Protein AF-A8ULC9-F1 (afdb_monomer)

Mean predicted aligned error: 3.02 Å

Nearest PDB structures (foldseek):
  1kqz-assembly1_A  TM=9.790E-01  e=4.358E-16  Hevea brasiliensis
  1kr1-assembly1_A  TM=9.768E-01  e=8.005E-16  Hevea brasiliensis
  1kr0-assembly1_A  TM=9.787E-01  e=9.164E-16  Hevea brasiliensis
  4toq-assembly2_B  TM=9.646E-01  e=5.680E-15  Punica granatum
  6idn-assembly1_A  TM=9.454E-01  e=2.875E-14  Ipomoea carnea

Organism: Lablab purpureus (NCBI:txid35936)

Secondary structure (DSSP, 8-state):
-HHHHHHHHHHHHHHHSSS--S--TTTT---SEEEE---SS--SSHHHHHHHHHHH-TT-EEEE--BSSSS-TTTHHHHTTT--SEE--B-SS-TTTS-BTTB-GGG--

InterPro domains:
  IPR001223 Glycoside hydrolase family 18, catalytic domain [PF00704] (7-93)
  IPR001223 Glycoside hydrolase family 18, catalytic domain [PS51910] (1-109)
  IPR001579 Glycosyl hydrolase family 18, active site [PS01095] (31-39)
  IPR017853 Glycoside hydrolase superfamily [SSF51445] (1-108)

pLDDT: mean 96.52, std 4.37, range [61.44, 98.88]

Structure (mmCIF, N/CA/C/O backbone):
data_AF-A8ULC9-F1
#
_entry.id   AF-A8ULC9-F1
#
loop_
_atom_site.group_PDB
_atom_site.id
_atom_site.type_symbol
_atom_site.label_atom_id
_atom_site.label_alt_id
_atom_site.label_comp_id
_atom_site.label_asym_id
_atom_site.label_entity_id
_atom_site.label_seq_id
_atom_site.pdbx_PDB_ins_code
_atom_site.Cartn_x
_atom_site.Cartn_y
_atom_site.Cartn_z
_atom_site.occupancy
_atom_site.B_iso_or_equiv
_atom_site.auth_seq_id
_atom_site.auth_comp_id
_atom_site.auth_asym_id
_atom_site.auth_atom_id
_atom_site.pdbx_PDB_model_num
ATOM 1 N N . SER A 1 1 ? 6.278 7.945 11.876 1.00 95.88 1 SER A N 1
ATOM 2 C CA . SER A 1 1 ? 6.697 6.959 12.894 1.00 95.88 1 SER A CA 1
ATOM 3 C C . SER A 1 1 ? 5.761 5.752 12.844 1.00 95.88 1 SER A C 1
ATOM 5 O O . SER A 1 1 ? 4.790 5.795 12.093 1.00 95.88 1 SER A O 1
ATOM 7 N N . ALA A 1 2 ? 6.018 4.688 13.615 1.00 96.88 2 ALA A N 1
ATOM 8 C CA . ALA A 1 2 ? 5.075 3.565 13.730 1.00 96.88 2 ALA A CA 1
ATOM 9 C C . ALA A 1 2 ? 3.749 3.983 14.404 1.00 96.88 2 ALA A C 1
ATOM 11 O O . ALA A 1 2 ? 2.672 3.533 14.005 1.00 96.88 2 ALA A O 1
ATOM 12 N N . ASP A 1 3 ? 3.815 4.911 15.363 1.00 98.31 3 ASP A N 1
ATOM 13 C CA . ASP A 1 3 ? 2.629 5.462 16.024 1.00 98.31 3 ASP A CA 1
ATOM 14 C C . ASP A 1 3 ? 1.756 6.248 15.041 1.00 98.31 3 ASP A C 1
ATOM 16 O O . ASP A 1 3 ? 0.533 6.120 15.063 1.00 98.31 3 ASP A O 1
ATOM 20 N N . ASP A 1 4 ? 2.369 7.023 14.140 1.00 98.19 4 ASP A N 1
ATOM 21 C CA . ASP A 1 4 ? 1.624 7.751 13.105 1.00 98.19 4 ASP A CA 1
ATOM 22 C C . ASP A 1 4 ? 0.936 6.781 12.136 1.00 98.19 4 ASP A C 1
ATOM 24 O O . ASP A 1 4 ? -0.227 6.978 11.795 1.00 98.19 4 ASP A O 1
ATOM 28 N N . ALA A 1 5 ? 1.612 5.697 11.736 1.00 98.50 5 ALA A N 1
ATOM 29 C CA . ALA A 1 5 ? 1.019 4.666 10.883 1.00 98.50 5 ALA A CA 1
ATOM 30 C C . ALA A 1 5 ? -0.205 4.012 11.549 1.00 98.50 5 ALA A C 1
ATOM 32 O O . ALA A 1 5 ? -1.250 3.848 10.919 1.00 98.50 5 ALA A O 1
ATOM 33 N N . THR A 1 6 ? -0.124 3.723 12.849 1.00 98.62 6 THR A N 1
ATOM 34 C CA . THR A 1 6 ? -1.249 3.170 13.622 1.00 98.62 6 THR A CA 1
ATOM 35 C C . THR A 1 6 ? -2.406 4.168 13.751 1.00 98.62 6 THR A C 1
ATOM 37 O O . THR A 1 6 ? -3.580 3.795 13.637 1.00 98.62 6 THR A O 1
ATOM 40 N N . GLN A 1 7 ? -2.102 5.454 13.948 1.00 98.75 7 GLN A N 1
ATOM 41 C CA . GLN A 1 7 ? -3.112 6.515 13.989 1.00 98.75 7 GLN A CA 1
ATOM 42 C C . GLN A 1 7 ? -3.822 6.673 12.641 1.00 98.75 7 GLN A C 1
ATOM 44 O O . GLN A 1 7 ? -5.050 6.763 12.606 1.00 98.75 7 GLN A O 1
ATOM 49 N N . VAL A 1 8 ? -3.079 6.634 11.531 1.00 98.50 8 VAL A N 1
ATOM 50 C CA . VAL A 1 8 ? -3.651 6.666 10.177 1.00 98.50 8 VAL A CA 1
ATOM 51 C C . VAL A 1 8 ? -4.512 5.429 9.918 1.00 98.50 8 VAL A C 1
ATOM 53 O O . VAL A 1 8 ? -5.634 5.581 9.442 1.00 98.50 8 VAL A O 1
ATOM 56 N N . ALA A 1 9 ? -4.066 4.226 10.298 1.00 98.75 9 ALA A N 1
ATOM 57 C CA . ALA A 1 9 ? -4.872 3.005 10.175 1.00 98.75 9 ALA A CA 1
ATOM 58 C C . ALA A 1 9 ? -6.217 3.138 10.903 1.00 98.7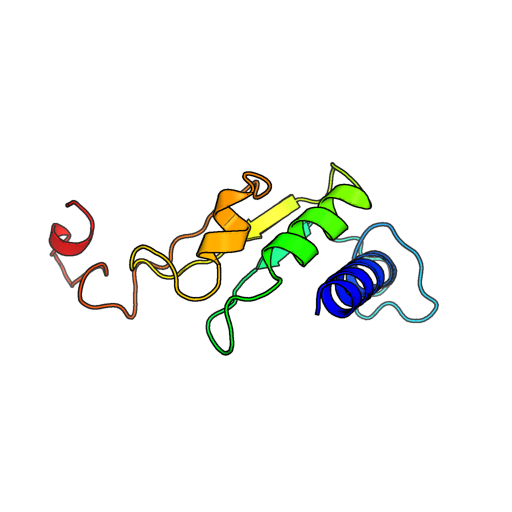5 9 ALA A C 1
ATOM 60 O O . ALA A 1 9 ? -7.275 2.854 10.343 1.00 98.75 9 ALA A O 1
ATOM 61 N N . THR A 1 10 ? -6.179 3.637 12.142 1.00 98.62 10 THR A N 1
ATOM 62 C CA . THR A 1 10 ? -7.373 3.861 12.969 1.00 98.62 10 THR A CA 1
ATOM 63 C C . THR A 1 10 ? -8.298 4.902 12.343 1.00 98.62 10 THR A C 1
ATOM 65 O O . THR A 1 10 ? -9.518 4.728 12.318 1.00 98.62 10 THR A O 1
ATOM 68 N N . PHE A 1 11 ? -7.730 5.982 11.803 1.00 98.62 11 PHE A N 1
ATOM 69 C CA . PHE A 1 11 ? -8.491 7.005 11.100 1.00 98.62 11 PHE A CA 1
ATOM 70 C C . PHE A 1 11 ? -9.185 6.435 9.857 1.00 98.62 11 PHE A C 1
ATOM 72 O O . PHE A 1 11 ? -10.392 6.623 9.703 1.00 98.62 11 PHE A O 1
ATOM 79 N N . LEU A 1 12 ? -8.461 5.706 9.004 1.00 98.62 12 LEU A N 1
ATOM 80 C CA . LEU A 1 12 ? -9.024 5.074 7.808 1.00 98.62 12 LEU A CA 1
ATOM 81 C C . LEU A 1 12 ? -10.140 4.092 8.176 1.00 98.62 12 LEU A C 1
ATOM 83 O O . LEU A 1 12 ? -11.228 4.135 7.599 1.00 98.62 12 LEU A O 1
ATOM 87 N N . TRP A 1 13 ? -9.906 3.273 9.201 1.00 98.56 13 TRP A N 1
ATOM 88 C CA . TRP A 1 13 ? -10.880 2.305 9.682 1.00 98.56 13 TRP A CA 1
ATOM 89 C C . TRP A 1 13 ? -12.189 2.951 10.136 1.00 98.56 13 TRP A C 1
ATOM 91 O O . TRP A 1 13 ? -13.267 2.544 9.705 1.00 98.56 13 TRP A O 1
ATOM 101 N N . ASN A 1 14 ? -12.097 3.996 10.959 1.00 98.4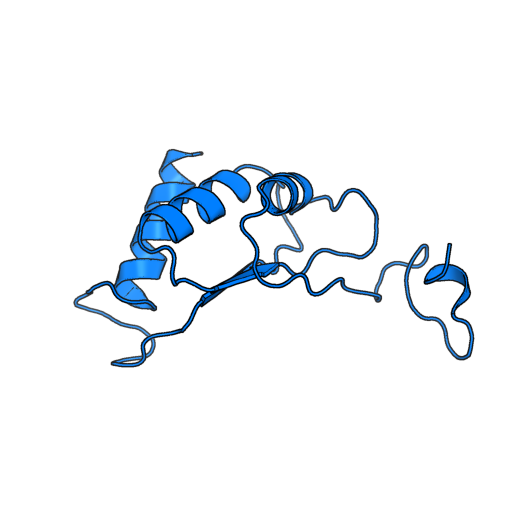4 14 ASN A N 1
ATOM 102 C CA . ASN A 1 14 ? -13.265 4.658 11.538 1.00 98.44 14 ASN A CA 1
ATOM 103 C C . ASN A 1 14 ? -14.056 5.509 10.543 1.00 98.44 14 ASN A C 1
ATOM 105 O O . ASN A 1 14 ? -15.272 5.649 10.692 1.00 98.44 14 ASN A O 1
ATOM 109 N N . ASN A 1 15 ? -13.386 6.087 9.546 1.00 98.56 15 ASN A N 1
ATOM 110 C CA . ASN A 1 15 ? -14.011 7.051 8.642 1.00 98.56 15 ASN A CA 1
ATOM 111 C C . ASN A 1 15 ? -14.431 6.450 7.293 1.00 98.56 15 ASN A C 1
ATOM 113 O O . ASN A 1 15 ? -15.341 6.998 6.672 1.00 98.56 15 ASN A O 1
ATOM 117 N N . PHE A 1 16 ? -13.813 5.347 6.852 1.00 98.44 16 PHE A N 1
ATOM 118 C CA . PHE A 1 16 ? -14.041 4.778 5.515 1.00 98.44 16 PHE A CA 1
ATOM 119 C C . PHE A 1 16 ? -14.331 3.272 5.506 1.00 98.44 16 PHE A C 1
ATOM 121 O O . PHE A 1 16 ? -15.034 2.800 4.615 1.00 98.44 16 PHE A O 1
ATOM 128 N N . LEU A 1 17 ? -13.837 2.517 6.491 1.00 98.38 17 LEU A N 1
ATOM 129 C CA . LEU A 1 17 ? -14.051 1.067 6.586 1.00 98.38 17 LEU A CA 1
ATOM 130 C C . LEU A 1 17 ? -15.103 0.753 7.670 1.00 98.38 17 LEU A C 1
ATOM 132 O O . LEU A 1 17 ? -16.042 1.531 7.872 1.00 98.38 17 LEU A O 1
ATOM 136 N N . GLY A 1 18 ? -14.965 -0.397 8.340 1.00 97.69 18 GLY A N 1
ATOM 137 C CA . GLY A 1 18 ? -15.948 -0.958 9.273 1.00 97.69 18 GLY A CA 1
ATOM 138 C C . GLY A 1 18 ? -16.006 -0.310 10.660 1.00 97.69 18 GLY A C 1
ATOM 139 O O . GLY A 1 18 ? -16.808 -0.734 11.493 1.00 97.69 18 GLY A O 1
ATOM 140 N N . GLY A 1 19 ? -15.174 0.694 10.938 1.00 97.25 19 GLY A N 1
ATOM 141 C CA . GLY A 1 19 ? -15.238 1.460 12.179 1.00 97.25 19 GLY A CA 1
ATOM 142 C C . GLY A 1 19 ? -16.347 2.516 12.165 1.00 97.25 19 GLY A C 1
ATOM 143 O O . GLY A 1 19 ? -17.166 2.582 11.250 1.00 97.25 19 GLY A O 1
ATOM 144 N N . GLN A 1 20 ? -16.383 3.351 13.204 1.00 96.38 20 GLN A N 1
ATOM 145 C CA . GLN A 1 20 ? -17.422 4.368 13.390 1.00 96.38 20 GLN A CA 1
ATOM 146 C C . GLN A 1 20 ? -16.803 5.741 13.664 1.00 96.38 20 GLN A C 1
ATOM 148 O O . GLN A 1 20 ? -15.819 5.857 14.394 1.00 96.38 20 GLN A O 1
ATOM 153 N N . SER A 1 21 ? -17.407 6.786 13.101 1.00 96.88 21 SER A N 1
ATOM 154 C CA . SER A 1 21 ? -16.999 8.183 13.266 1.00 96.88 21 SER A CA 1
ATOM 155 C C . SER A 1 21 ? -18.228 9.083 13.168 1.00 96.88 21 SER A C 1
ATOM 157 O O . SER A 1 21 ? -19.161 8.780 12.427 1.00 96.88 21 SER A O 1
ATOM 159 N N . SER A 1 22 ? -18.229 10.203 13.894 1.00 95.31 22 SER A N 1
ATOM 160 C CA . SER A 1 22 ? -19.286 11.220 13.797 1.00 95.31 22 SER A CA 1
ATOM 161 C C . SER A 1 22 ? -19.251 12.002 12.480 1.00 95.31 22 SER A C 1
ATOM 163 O O . SER A 1 22 ? -20.218 12.685 12.151 1.00 95.31 22 SER A O 1
ATOM 165 N N . SER A 1 23 ? -18.151 11.910 11.731 1.00 92.81 23 SER A N 1
ATOM 166 C CA . SER A 1 23 ? -17.979 12.541 10.427 1.00 92.81 23 SER A CA 1
ATOM 167 C C . SER A 1 23 ? -17.380 11.525 9.462 1.00 92.81 23 SER A C 1
ATOM 169 O O . SER A 1 23 ? -16.183 11.256 9.513 1.00 92.81 23 SER A O 1
ATOM 171 N N . ARG A 1 24 ? -18.213 10.935 8.599 1.00 97.88 24 ARG A N 1
ATOM 172 C CA . ARG A 1 24 ? -17.775 10.009 7.545 1.00 97.88 24 ARG A CA 1
ATOM 173 C C . ARG A 1 24 ? -17.792 10.727 6.193 1.00 97.88 24 ARG A C 1
ATOM 175 O O . ARG A 1 24 ? -18.876 11.082 5.728 1.00 97.88 24 ARG A O 1
ATOM 182 N N . PRO A 1 25 ? -16.633 10.944 5.540 1.00 97.31 25 PRO A N 1
ATOM 183 C CA . PRO A 1 25 ? -16.569 11.737 4.308 1.00 97.31 25 PRO A CA 1
ATOM 184 C C . PRO A 1 25 ? -17.377 11.163 3.139 1.00 97.31 25 PRO A C 1
ATOM 186 O O . PRO A 1 25 ? -17.864 11.921 2.306 1.00 97.31 25 PRO A O 1
ATOM 189 N N . LEU A 1 26 ? -17.538 9.837 3.091 1.00 97.31 26 LEU A N 1
ATOM 190 C CA . LEU A 1 26 ? -18.328 9.132 2.074 1.00 97.31 26 LEU A CA 1
ATOM 191 C C . LEU A 1 26 ? -19.715 8.700 2.592 1.00 97.31 26 LEU A C 1
ATOM 193 O O . LEU A 1 26 ? -20.354 7.830 2.004 1.00 97.31 26 LEU A O 1
ATOM 197 N N . GLY A 1 27 ? -20.183 9.288 3.700 1.00 95.94 27 GLY A N 1
ATOM 198 C CA . GLY A 1 27 ? -21.441 8.911 4.347 1.00 95.94 27 GLY A CA 1
ATOM 199 C C . GLY A 1 27 ? -21.425 7.471 4.871 1.00 95.94 27 GLY A C 1
ATOM 200 O O . GLY A 1 27 ? -20.443 7.025 5.469 1.00 95.94 27 GLY A O 1
ATOM 201 N N . ASP A 1 28 ? -22.515 6.742 4.631 1.00 96.00 28 ASP A N 1
ATOM 202 C CA . ASP A 1 28 ? -22.724 5.379 5.145 1.00 96.00 28 ASP A CA 1
ATOM 203 C C . ASP A 1 28 ? -21.984 4.294 4.346 1.00 96.00 28 ASP A C 1
ATOM 205 O O . ASP A 1 28 ? -22.052 3.114 4.690 1.00 96.00 28 ASP A O 1
ATOM 209 N N . ALA A 1 29 ? -21.274 4.666 3.277 1.00 97.81 29 ALA A N 1
ATOM 210 C CA . ALA A 1 29 ? -20.487 3.718 2.502 1.00 97.81 29 ALA A CA 1
ATOM 211 C C . ALA A 1 29 ? -19.387 3.083 3.368 1.00 97.81 29 ALA A C 1
ATOM 213 O O . ALA A 1 29 ? -18.699 3.768 4.131 1.00 97.81 29 ALA A O 1
ATOM 214 N N . ILE A 1 30 ? -19.209 1.773 3.211 1.00 98.19 30 ILE A N 1
ATOM 215 C CA . ILE A 1 30 ? -18.119 0.997 3.803 1.00 98.19 30 ILE A CA 1
ATOM 216 C C . ILE A 1 30 ? -17.290 0.475 2.637 1.00 98.19 30 ILE A C 1
ATOM 218 O O . ILE A 1 30 ? -17.807 -0.274 1.812 1.00 98.19 30 ILE A O 1
ATOM 222 N N . LEU A 1 31 ? -16.036 0.913 2.544 1.00 98.38 31 LEU A N 1
ATOM 223 C CA . LEU A 1 31 ? -15.127 0.432 1.507 1.00 98.38 31 LEU A CA 1
ATOM 224 C C . LEU A 1 31 ? -14.621 -0.972 1.850 1.00 98.38 31 LEU A C 1
ATOM 226 O O . LEU A 1 31 ? -14.482 -1.323 3.024 1.00 98.38 31 LEU A O 1
ATOM 230 N N . ASP A 1 32 ? -14.290 -1.747 0.821 1.00 98.56 32 ASP A N 1
ATOM 231 C CA . ASP A 1 32 ? -13.743 -3.097 0.987 1.00 98.56 32 ASP A CA 1
ATOM 232 C C . ASP A 1 32 ? -12.265 -3.089 1.412 1.00 98.56 32 ASP A C 1
ATOM 234 O O . ASP A 1 32 ? -11.758 -4.067 1.967 1.00 98.56 32 ASP A O 1
ATOM 238 N N . GLY A 1 33 ? -11.547 -1.994 1.148 1.00 98.56 33 GLY A N 1
ATOM 239 C CA . GLY A 1 33 ? -10.096 -1.975 1.255 1.00 98.56 33 GLY A CA 1
ATOM 240 C C . GLY A 1 33 ? -9.439 -0.615 1.072 1.00 98.56 33 GLY A C 1
ATOM 241 O O . GLY A 1 33 ? -10.110 0.400 0.885 1.00 98.56 33 GLY A O 1
ATOM 242 N N . ILE A 1 34 ? -8.107 -0.625 1.131 1.00 98.88 34 ILE A N 1
ATOM 243 C CA . ILE A 1 34 ? -7.235 0.537 0.933 1.00 98.88 34 ILE A CA 1
ATOM 244 C C . ILE A 1 34 ? -6.154 0.171 -0.084 1.00 98.88 34 ILE A C 1
ATOM 246 O O . ILE A 1 34 ? -5.499 -0.865 0.044 1.00 98.88 34 ILE A O 1
ATOM 250 N N . ASP A 1 35 ? -5.961 1.042 -1.070 1.00 98.88 35 ASP A N 1
ATOM 251 C CA . ASP A 1 35 ? -4.887 0.946 -2.056 1.00 98.88 35 ASP A CA 1
ATOM 252 C C . ASP A 1 35 ? -3.742 1.902 -1.701 1.00 98.88 35 ASP A C 1
ATOM 254 O O . ASP A 1 35 ? -3.971 3.048 -1.303 1.00 98.88 35 ASP A O 1
ATOM 258 N N . PHE A 1 36 ? -2.512 1.402 -1.782 1.00 98.69 36 PHE A N 1
ATOM 259 C CA . PHE A 1 36 ? -1.291 2.128 -1.460 1.00 98.69 36 PHE A CA 1
ATOM 260 C C . PHE A 1 36 ? -0.629 2.536 -2.772 1.00 98.69 36 PHE A C 1
ATOM 262 O O . PHE A 1 36 ? 0.222 1.821 -3.303 1.00 98.69 36 PHE A O 1
ATOM 269 N N . ASP A 1 37 ? -1.023 3.705 -3.262 1.00 98.62 37 ASP A N 1
ATOM 270 C CA . ASP A 1 37 ? -0.418 4.366 -4.414 1.00 98.62 37 ASP A CA 1
ATOM 271 C C . ASP A 1 37 ? 0.536 5.470 -3.936 1.00 98.62 37 ASP A C 1
ATOM 273 O O . ASP A 1 37 ? 0.181 6.645 -3.812 1.00 98.62 37 ASP A O 1
ATOM 277 N N . ILE A 1 38 ? 1.737 5.056 -3.518 1.00 98.25 38 ILE A N 1
ATOM 278 C CA . ILE A 1 38 ? 2.743 5.946 -2.928 1.00 98.25 38 ILE A CA 1
ATOM 279 C C . ILE A 1 38 ? 3.862 6.192 -3.939 1.00 98.25 38 ILE A C 1
ATOM 281 O O . ILE A 1 38 ? 4.769 5.378 -4.095 1.00 98.25 38 ILE A O 1
ATOM 285 N N . GLU A 1 39 ? 3.825 7.356 -4.587 1.00 97.31 39 GLU A N 1
ATOM 286 C CA . GLU A 1 39 ? 4.773 7.712 -5.655 1.00 97.31 39 GLU A CA 1
ATOM 287 C C . GLU A 1 39 ? 5.811 8.774 -5.255 1.00 97.31 39 GLU A C 1
ATOM 289 O O . GLU A 1 39 ? 6.705 9.103 -6.037 1.00 97.31 39 GLU A O 1
ATOM 294 N N . ALA A 1 40 ? 5.703 9.331 -4.047 1.00 94.94 40 ALA A N 1
ATOM 295 C CA . ALA A 1 40 ? 6.595 10.376 -3.561 1.00 94.94 40 ALA A CA 1
ATOM 296 C C . ALA A 1 40 ? 6.797 10.321 -2.041 1.00 94.94 40 ALA A C 1
ATOM 298 O O . ALA A 1 40 ? 5.983 9.785 -1.289 1.00 94.94 40 ALA A O 1
ATOM 299 N N . GLY A 1 41 ? 7.865 10.973 -1.578 1.00 94.06 41 GLY A N 1
ATOM 300 C CA . GLY A 1 41 ? 8.229 11.020 -0.166 1.00 94.06 41 GLY A CA 1
ATOM 301 C C . GLY A 1 41 ? 9.158 9.873 0.224 1.00 94.06 41 GLY A C 1
ATOM 302 O O . GLY A 1 41 ? 10.011 9.463 -0.555 1.00 94.06 41 GLY A O 1
ATOM 303 N N . GLY A 1 42 ? 9.057 9.411 1.470 1.00 91.56 42 GLY A N 1
ATOM 304 C CA . GLY A 1 42 ? 9.877 8.310 1.981 1.00 91.56 42 GLY A CA 1
ATOM 305 C C . GLY A 1 42 ? 9.153 6.963 1.927 1.00 91.56 42 GLY A C 1
ATOM 306 O O . GLY A 1 42 ? 7.930 6.906 2.021 1.00 91.56 42 GLY A O 1
ATOM 307 N N . GLY A 1 43 ? 9.921 5.872 1.864 1.00 90.75 43 GLY A N 1
ATOM 308 C CA . GLY A 1 43 ? 9.415 4.490 1.918 1.00 90.75 43 GLY A CA 1
ATOM 309 C C . GLY A 1 43 ? 9.273 3.894 3.327 1.00 90.75 43 GLY A C 1
ATOM 310 O O . GLY A 1 43 ? 9.192 2.677 3.486 1.00 90.75 43 GLY A O 1
ATOM 311 N N . SER A 1 44 ? 9.305 4.725 4.371 1.00 95.19 44 SER A N 1
ATOM 312 C CA . SER A 1 44 ? 9.270 4.262 5.765 1.00 95.19 44 SER A CA 1
ATOM 313 C C . SER A 1 44 ? 7.841 4.119 6.293 1.00 95.19 44 SER A C 1
ATOM 315 O O . SER A 1 44 ? 7.019 5.008 6.093 1.00 95.19 44 SER A O 1
ATOM 317 N N . HIS A 1 45 ? 7.594 3.068 7.084 1.00 98.12 45 HIS A N 1
ATOM 318 C CA . HIS A 1 45 ? 6.366 2.821 7.862 1.00 98.12 45 HIS A CA 1
ATOM 319 C C . HIS A 1 45 ? 5.100 2.442 7.076 1.00 98.12 45 HIS A C 1
ATOM 321 O O . HIS A 1 45 ? 4.048 2.248 7.688 1.00 98.12 45 HIS A O 1
ATOM 327 N N . TRP A 1 46 ? 5.173 2.278 5.755 1.00 98.50 46 TRP A N 1
ATOM 328 C CA . TRP A 1 46 ? 4.056 1.730 4.975 1.00 98.50 46 TRP A CA 1
ATOM 329 C C . TRP A 1 46 ? 3.769 0.265 5.329 1.00 98.50 46 TRP A C 1
ATOM 331 O O . TRP A 1 46 ? 2.618 -0.162 5.338 1.00 98.50 46 TRP A O 1
ATOM 341 N N . ASP A 1 47 ? 4.797 -0.491 5.708 1.00 98.56 47 ASP A N 1
ATOM 342 C CA . ASP A 1 47 ? 4.667 -1.844 6.241 1.00 98.56 47 ASP A CA 1
ATOM 343 C C . ASP A 1 47 ? 3.919 -1.872 7.584 1.00 98.56 47 ASP A C 1
ATOM 345 O O . ASP A 1 47 ? 3.047 -2.714 7.791 1.00 98.56 47 ASP A O 1
ATOM 349 N N . GLU A 1 48 ? 4.211 -0.927 8.480 1.00 98.75 48 GLU A N 1
ATOM 350 C CA . GLU A 1 48 ? 3.497 -0.764 9.752 1.00 98.75 48 GLU A CA 1
ATOM 351 C C . GLU A 1 48 ? 2.032 -0.364 9.536 1.00 98.75 48 GLU A C 1
ATOM 353 O O . GLU A 1 48 ? 1.145 -0.904 10.197 1.00 98.75 48 GLU A O 1
ATOM 358 N N . LEU A 1 49 ? 1.746 0.504 8.558 1.00 98.81 49 LEU A N 1
ATOM 359 C CA . LEU A 1 49 ? 0.369 0.846 8.189 1.00 98.81 49 LEU A CA 1
ATOM 360 C C . LEU A 1 49 ? -0.396 -0.384 7.669 1.00 98.81 49 LEU A C 1
ATOM 362 O O . LEU A 1 49 ? -1.527 -0.624 8.094 1.00 98.81 49 LEU A O 1
ATOM 366 N N . ALA A 1 50 ? 0.221 -1.192 6.799 1.00 98.75 50 ALA A N 1
ATOM 367 C CA . ALA A 1 50 ? -0.383 -2.419 6.278 1.00 98.75 50 ALA A CA 1
ATOM 368 C C . ALA A 1 50 ? -0.680 -3.438 7.397 1.00 98.75 50 ALA A C 1
ATOM 370 O O . ALA A 1 50 ? -1.792 -3.968 7.479 1.00 98.75 50 ALA A O 1
ATOM 371 N N . LYS A 1 51 ? 0.281 -3.661 8.308 1.00 98.81 51 LYS A N 1
ATOM 372 C CA . LYS A 1 51 ? 0.101 -4.520 9.494 1.00 98.81 51 LYS A CA 1
ATOM 373 C C . LYS A 1 51 ? -1.036 -4.015 10.382 1.00 98.81 51 LYS A C 1
ATOM 375 O O . LYS A 1 51 ? -1.874 -4.810 10.803 1.00 98.81 51 LYS A O 1
ATOM 380 N N . ALA A 1 52 ? -1.094 -2.709 10.645 1.00 98.75 52 ALA A N 1
ATOM 381 C CA . ALA A 1 52 ? -2.126 -2.110 11.484 1.00 98.75 52 ALA A CA 1
ATOM 382 C C . ALA A 1 52 ? -3.532 -2.251 10.871 1.00 98.75 52 ALA A C 1
ATOM 384 O O . ALA A 1 52 ? -4.465 -2.633 11.576 1.00 98.75 52 ALA A O 1
ATOM 385 N N . LEU A 1 53 ? -3.690 -2.025 9.560 1.00 98.81 53 LEU A N 1
ATOM 386 C CA . LEU A 1 53 ? -4.972 -2.204 8.864 1.00 98.81 53 LEU A CA 1
ATOM 387 C C . LEU A 1 53 ? -5.462 -3.659 8.916 1.00 98.81 53 LEU A C 1
ATOM 389 O O . LEU A 1 53 ? -6.601 -3.902 9.317 1.00 98.81 53 LEU A O 1
ATOM 393 N N . LYS A 1 54 ? -4.599 -4.635 8.598 1.00 98.50 54 LYS A N 1
ATOM 394 C CA . LYS A 1 54 ? -4.943 -6.067 8.716 1.00 98.50 54 LYS A CA 1
ATOM 395 C C . LYS A 1 54 ? -5.176 -6.498 10.168 1.00 98.50 54 LYS A C 1
ATOM 397 O O . LYS A 1 54 ? -5.950 -7.421 10.412 1.00 98.50 54 LYS A O 1
ATOM 402 N N . GLY A 1 55 ? -4.538 -5.829 11.129 1.00 98.38 55 GLY A N 1
ATOM 403 C CA . GLY A 1 55 ? -4.760 -6.033 12.561 1.00 98.38 55 GLY A CA 1
ATOM 404 C C . GLY A 1 55 ? -6.139 -5.572 13.043 1.00 98.38 55 GLY A C 1
ATOM 405 O O . GLY A 1 55 ? -6.687 -6.177 13.961 1.00 98.38 55 GLY A O 1
ATOM 406 N N . LEU A 1 56 ? -6.723 -4.542 12.417 1.00 98.44 56 LEU A N 1
ATOM 407 C CA . LEU A 1 56 ? -8.082 -4.069 12.718 1.00 98.44 56 LEU A CA 1
ATOM 408 C C . LEU A 1 56 ? -9.151 -5.010 12.151 1.00 98.44 56 LEU A C 1
ATOM 410 O O . LEU A 1 56 ? -10.162 -5.264 12.805 1.00 98.44 56 LEU A O 1
ATOM 414 N N . SER A 1 57 ? -8.925 -5.549 10.953 1.00 97.88 57 SER A N 1
ATOM 415 C CA . SER A 1 57 ? -9.725 -6.636 10.391 1.00 97.88 57 SER A CA 1
ATOM 416 C C . SER A 1 57 ? -8.960 -7.352 9.282 1.00 97.88 57 SER A C 1
ATOM 418 O O . SER A 1 57 ? -8.464 -6.728 8.344 1.00 97.88 57 SER A O 1
ATOM 420 N N . SER A 1 58 ? -8.939 -8.685 9.334 1.00 96.25 58 SER A N 1
ATOM 421 C CA . SER A 1 58 ? -8.320 -9.514 8.294 1.00 96.25 58 SER A CA 1
ATOM 422 C C . SER A 1 58 ? -9.066 -9.476 6.955 1.00 96.25 58 SER A C 1
ATOM 424 O O . SER A 1 58 ? -8.513 -9.913 5.948 1.00 96.25 58 SER A O 1
ATOM 426 N N . GLN A 1 59 ? -10.298 -8.954 6.933 1.00 96.81 59 GLN A N 1
ATOM 427 C CA . GLN A 1 59 ? -11.124 -8.833 5.728 1.00 96.81 59 GLN A CA 1
ATOM 428 C C . GLN A 1 59 ? -10.815 -7.582 4.901 1.00 96.81 59 GLN A C 1
ATOM 430 O O . GLN A 1 59 ? -11.271 -7.500 3.766 1.00 96.81 59 GLN A O 1
ATOM 435 N N . VAL A 1 60 ? -10.066 -6.614 5.446 1.00 98.31 60 VAL A N 1
ATOM 436 C CA . VAL A 1 60 ? -9.670 -5.414 4.694 1.00 98.31 60 VAL A CA 1
ATOM 437 C C . VAL A 1 60 ? -8.805 -5.844 3.521 1.00 98.31 60 VAL A C 1
ATOM 439 O O . VAL A 1 60 ? -7.745 -6.435 3.733 1.00 98.31 60 VAL A O 1
ATOM 442 N N . ILE A 1 61 ? -9.237 -5.534 2.303 1.00 98.75 61 ILE A N 1
ATOM 443 C CA . ILE A 1 61 ? -8.438 -5.752 1.098 1.00 98.75 61 ILE A CA 1
ATOM 444 C C . ILE A 1 61 ? -7.328 -4.700 1.071 1.00 98.75 61 ILE A C 1
ATOM 446 O O . ILE A 1 61 ? -7.595 -3.503 1.179 1.00 98.75 61 ILE A O 1
ATOM 450 N N . LEU A 1 62 ? -6.078 -5.132 0.939 1.00 98.88 62 LEU A N 1
ATOM 451 C CA . LEU A 1 62 ? -4.948 -4.237 0.724 1.00 98.88 62 LEU A CA 1
ATOM 452 C C . LEU A 1 62 ? -4.431 -4.394 -0.698 1.00 98.88 62 LEU A C 1
ATOM 454 O O . LEU A 1 62 ? -4.101 -5.498 -1.133 1.00 98.88 62 LEU A O 1
ATOM 458 N N . ALA A 1 63 ? -4.331 -3.276 -1.403 1.00 98.88 63 ALA A N 1
ATOM 459 C CA . ALA A 1 63 ? -3.704 -3.197 -2.711 1.00 98.88 63 ALA A CA 1
ATOM 460 C C . ALA A 1 63 ? -2.478 -2.274 -2.662 1.00 98.88 63 ALA A C 1
ATOM 462 O O . ALA A 1 63 ? -2.393 -1.398 -1.802 1.00 98.88 63 ALA A O 1
ATOM 463 N N . ALA A 1 64 ? -1.500 -2.526 -3.526 1.00 98.81 64 ALA A N 1
ATOM 464 C CA . 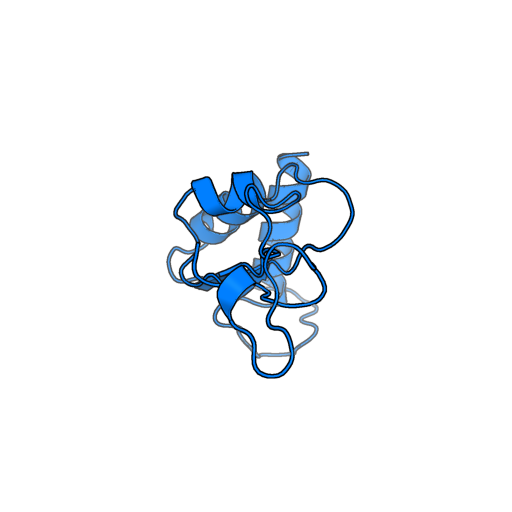ALA A 1 64 ? -0.327 -1.678 -3.704 1.00 98.81 64 ALA A CA 1
ATOM 465 C C . ALA A 1 64 ? -0.116 -1.387 -5.189 1.00 98.81 64 ALA A C 1
ATOM 467 O O . ALA A 1 64 ? -0.263 -2.293 -6.015 1.00 98.81 64 ALA A O 1
ATOM 468 N N . ALA A 1 65 ? 0.313 -0.171 -5.515 1.00 98.75 65 ALA A N 1
ATOM 469 C CA . ALA A 1 65 ? 0.628 0.249 -6.879 1.00 98.75 65 ALA A CA 1
ATOM 470 C C . ALA A 1 65 ? 2.109 0.664 -7.014 1.00 98.75 65 ALA A C 1
ATOM 472 O O . ALA A 1 65 ? 2.403 1.838 -7.230 1.00 98.75 65 ALA A O 1
ATOM 473 N N . PRO A 1 66 ? 3.076 -0.265 -6.858 1.00 98.50 66 PRO A N 1
ATOM 474 C CA . PRO A 1 66 ? 4.492 0.062 -7.006 1.00 98.50 66 PRO A CA 1
ATOM 475 C C . PRO A 1 66 ? 4.835 0.429 -8.451 1.00 98.50 66 PRO A C 1
ATOM 477 O O . PRO A 1 66 ? 4.229 -0.072 -9.404 1.00 98.50 66 PRO A O 1
ATOM 480 N N . GLN A 1 67 ? 5.880 1.232 -8.621 1.00 98.00 67 GLN A N 1
ATOM 481 C CA . GLN A 1 67 ? 6.497 1.419 -9.927 1.00 98.00 67 GLN A CA 1
ATOM 482 C C . GLN A 1 67 ? 7.207 0.132 -10.372 1.00 98.00 67 GLN A C 1
ATOM 484 O O . GLN A 1 67 ? 7.521 -0.745 -9.567 1.00 98.00 67 GLN A O 1
ATOM 489 N N . CYS A 1 68 ? 7.462 -0.004 -11.676 1.00 96.88 68 CYS A N 1
ATOM 490 C CA . CYS A 1 68 ?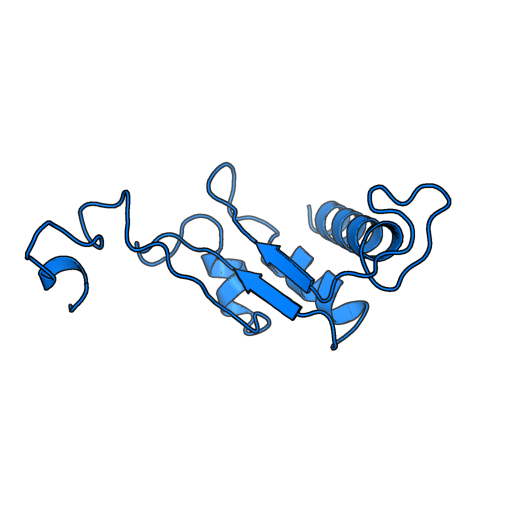 8.126 -1.197 -12.203 1.00 96.88 68 CYS A CA 1
ATOM 491 C C . CYS A 1 68 ? 9.597 -1.414 -11.777 1.00 96.88 68 CYS A C 1
ATOM 493 O O . CYS A 1 68 ? 10.011 -2.575 -11.783 1.00 96.88 68 CYS A O 1
ATOM 495 N N . PRO A 1 69 ? 10.418 -0.398 -11.418 1.00 96.00 69 PRO A N 1
ATOM 496 C CA . PRO A 1 69 ? 11.783 -0.656 -10.964 1.00 96.00 69 PRO A CA 1
ATOM 497 C C . PRO A 1 69 ? 11.806 -1.460 -9.660 1.00 96.00 69 PRO A C 1
ATOM 499 O O . PRO A 1 69 ? 11.085 -1.147 -8.717 1.00 96.00 69 PRO A O 1
ATOM 502 N N . ILE A 1 70 ? 12.679 -2.469 -9.590 1.00 94.62 70 ILE A N 1
ATOM 503 C CA . ILE A 1 70 ? 12.843 -3.318 -8.403 1.00 94.62 70 ILE A CA 1
ATOM 504 C C . ILE A 1 70 ? 14.197 -3.021 -7.731 1.00 94.62 70 ILE A C 1
ATOM 506 O O . ILE A 1 70 ? 15.229 -3.072 -8.407 1.00 94.62 70 ILE A O 1
ATOM 510 N N . PRO A 1 71 ? 14.241 -2.788 -6.403 1.00 96.25 71 PRO A N 1
ATOM 511 C CA . PRO A 1 71 ? 13.093 -2.636 -5.502 1.00 96.25 71 PRO A CA 1
ATOM 512 C C . PRO A 1 71 ? 12.352 -1.307 -5.721 1.00 96.25 71 PRO A C 1
ATOM 514 O O . PRO A 1 71 ? 12.979 -0.300 -6.054 1.00 96.25 71 PRO A O 1
ATOM 517 N N . ASP A 1 72 ? 11.039 -1.296 -5.469 1.00 97.75 72 ASP A N 1
ATOM 518 C CA . ASP A 1 72 ? 10.263 -0.052 -5.462 1.00 97.75 72 ASP A CA 1
ATOM 519 C C . ASP A 1 72 ? 10.716 0.850 -4.301 1.00 97.75 72 ASP A C 1
ATOM 521 O O . ASP A 1 72 ? 10.888 0.396 -3.166 1.00 97.75 72 ASP A O 1
ATOM 525 N N . ALA A 1 73 ? 10.913 2.139 -4.578 1.00 96.94 73 ALA A N 1
ATOM 526 C CA . ALA A 1 73 ? 11.496 3.077 -3.620 1.00 96.94 73 ALA A CA 1
ATOM 527 C C . ALA A 1 73 ? 10.612 3.345 -2.385 1.00 96.94 73 ALA A C 1
ATOM 529 O O . ALA A 1 73 ? 11.131 3.764 -1.345 1.00 96.94 73 ALA A O 1
ATOM 530 N N . HIS A 1 74 ? 9.300 3.121 -2.483 1.00 98.00 74 HIS A N 1
ATOM 531 C CA . HIS A 1 74 ? 8.335 3.478 -1.446 1.00 98.00 74 HIS A CA 1
ATOM 532 C C . HIS A 1 74 ? 7.701 2.250 -0.787 1.00 98.00 74 HIS A C 1
ATOM 534 O O . HIS A 1 74 ? 7.511 2.229 0.428 1.00 98.00 74 HIS A O 1
ATOM 540 N N . LEU A 1 75 ? 7.384 1.224 -1.573 1.00 98.38 75 LEU A N 1
ATOM 541 C CA . LEU A 1 75 ? 6.508 0.122 -1.188 1.00 98.38 75 LEU A CA 1
ATOM 542 C C . LEU A 1 75 ? 7.231 -1.217 -1.022 1.00 98.38 75 LEU A C 1
ATOM 544 O O . LEU A 1 75 ? 6.603 -2.163 -0.554 1.00 98.38 75 LEU A O 1
ATOM 548 N N . ASP A 1 76 ? 8.531 -1.324 -1.328 1.00 97.75 76 ASP A N 1
ATOM 549 C CA . ASP A 1 76 ? 9.276 -2.592 -1.209 1.00 97.75 76 ASP A CA 1
ATOM 550 C C . ASP A 1 76 ? 9.163 -3.218 0.194 1.00 97.75 76 ASP A C 1
ATOM 552 O O . ASP A 1 76 ? 8.886 -4.413 0.325 1.00 97.75 76 ASP A O 1
ATOM 556 N N . SER A 1 77 ? 9.292 -2.410 1.253 1.00 97.81 77 SER A N 1
ATOM 557 C CA . SER A 1 77 ? 9.152 -2.869 2.643 1.00 97.81 77 SER A CA 1
ATOM 558 C C . SER A 1 77 ? 7.736 -3.367 2.957 1.00 97.81 77 SER A C 1
ATOM 560 O O . SER A 1 77 ? 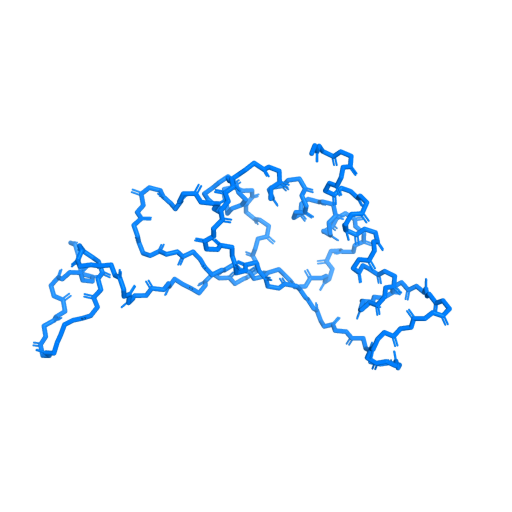7.572 -4.410 3.592 1.00 97.81 77 SER A O 1
ATOM 562 N N . ALA A 1 78 ? 6.715 -2.655 2.476 1.00 98.38 78 ALA A N 1
ATOM 563 C CA . ALA A 1 78 ? 5.314 -2.982 2.690 1.00 98.38 78 ALA A CA 1
ATOM 564 C C . ALA A 1 78 ? 4.920 -4.256 1.933 1.00 98.38 78 ALA A C 1
ATOM 566 O O . ALA A 1 78 ? 4.336 -5.166 2.521 1.00 98.38 78 ALA A O 1
ATOM 567 N N . ILE A 1 79 ? 5.303 -4.374 0.662 1.00 98.38 79 ILE A N 1
ATOM 568 C CA . ILE A 1 79 ? 5.018 -5.543 -0.178 1.00 98.38 79 ILE A CA 1
ATOM 569 C C . ILE A 1 79 ? 5.654 -6.804 0.420 1.00 98.38 79 ILE A C 1
ATOM 571 O O . ILE A 1 79 ? 4.998 -7.843 0.513 1.00 98.38 79 ILE A O 1
ATOM 575 N N . LYS A 1 80 ? 6.893 -6.711 0.927 1.00 98.31 80 LYS A N 1
ATOM 576 C CA . LYS A 1 80 ? 7.603 -7.831 1.575 1.00 98.31 80 LYS A CA 1
ATOM 577 C C . LYS A 1 80 ? 6.930 -8.373 2.839 1.00 98.31 80 LYS A C 1
ATOM 579 O O . LYS A 1 80 ? 7.304 -9.454 3.289 1.00 98.31 80 LYS A O 1
ATOM 584 N N . THR A 1 81 ? 5.934 -7.685 3.400 1.00 98.31 81 THR A N 1
ATOM 585 C CA . THR A 1 81 ? 5.128 -8.238 4.503 1.00 98.31 81 THR A CA 1
ATOM 586 C C . THR A 1 81 ? 4.234 -9.403 4.072 1.00 98.31 81 THR A C 1
ATOM 588 O O . THR A 1 81 ? 3.826 -10.189 4.924 1.00 98.31 81 THR A O 1
ATOM 591 N N . GLY A 1 82 ? 3.915 -9.520 2.776 1.00 98.31 82 GLY A N 1
ATOM 592 C CA . GLY A 1 82 ? 2.991 -10.533 2.257 1.00 98.31 82 GLY A CA 1
ATOM 593 C C . GLY A 1 82 ? 1.520 -10.280 2.607 1.00 98.31 82 GLY A C 1
ATOM 594 O O . GLY A 1 82 ? 0.714 -11.202 2.529 1.00 98.31 82 GLY A O 1
ATOM 595 N N . LEU A 1 83 ? 1.170 -9.057 3.021 1.00 98.62 83 LEU A N 1
ATOM 596 C CA . LEU A 1 83 ? -0.182 -8.693 3.463 1.00 98.62 83 LEU A CA 1
ATOM 597 C C . LEU A 1 83 ? -1.080 -8.120 2.358 1.00 98.62 83 LEU A C 1
ATOM 599 O O . LEU A 1 83 ? -2.274 -7.943 2.595 1.00 98.62 83 LEU A O 1
ATOM 603 N N . PHE A 1 84 ? -0.522 -7.797 1.192 1.00 98.69 84 PHE A N 1
ATOM 604 C CA . PHE A 1 84 ? -1.269 -7.223 0.074 1.00 98.69 84 PHE A CA 1
ATOM 605 C C . PHE A 1 84 ? -1.972 -8.317 -0.730 1.00 98.69 84 PHE A C 1
ATOM 607 O O . PHE A 1 84 ? -1.344 -9.278 -1.169 1.00 98.69 84 PHE A O 1
ATOM 614 N N . ASP A 1 85 ? -3.277 -8.149 -0.931 1.00 98.69 85 ASP A N 1
ATOM 615 C CA . ASP A 1 85 ? -4.130 -9.045 -1.714 1.00 98.69 85 ASP A CA 1
ATOM 616 C C . ASP A 1 85 ? -3.958 -8.803 -3.223 1.00 98.69 85 ASP A C 1
ATOM 618 O O . ASP A 1 85 ? -4.085 -9.726 -4.032 1.00 98.69 85 ASP A O 1
ATOM 622 N N . HIS A 1 86 ? -3.627 -7.565 -3.605 1.00 98.69 86 HIS A N 1
ATOM 623 C CA . HIS A 1 86 ? -3.374 -7.168 -4.987 1.00 98.69 86 HIS A CA 1
ATOM 624 C C . HIS A 1 86 ? -2.117 -6.301 -5.105 1.00 98.69 86 HIS A C 1
ATOM 626 O O . HIS A 1 86 ? -1.839 -5.464 -4.248 1.00 98.69 86 HIS A O 1
ATOM 632 N N . VAL A 1 87 ? -1.374 -6.477 -6.200 1.00 98.50 87 VAL A N 1
ATOM 633 C CA . VAL A 1 87 ? -0.235 -5.624 -6.559 1.00 98.50 87 VAL A CA 1
ATOM 634 C C . VAL A 1 87 ? -0.370 -5.229 -8.028 1.00 98.50 87 VAL A C 1
ATOM 636 O O . VAL A 1 87 ? -0.305 -6.081 -8.915 1.00 98.50 87 VAL A O 1
ATOM 639 N N . TRP A 1 88 ? -0.568 -3.937 -8.278 1.00 98.31 88 TRP A N 1
ATOM 640 C CA . TRP A 1 88 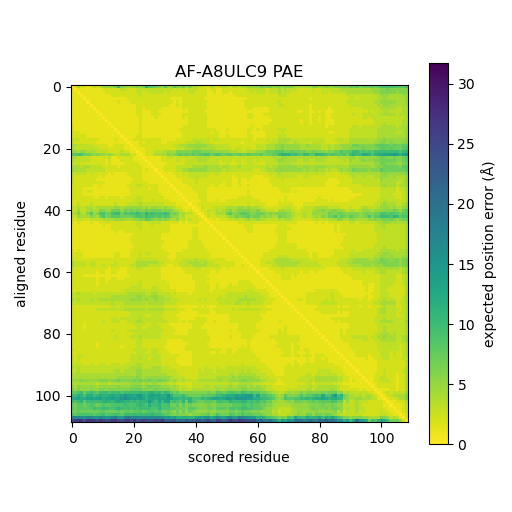? -0.792 -3.345 -9.595 1.00 98.31 88 TRP A CA 1
ATOM 641 C C . TRP A 1 88 ? 0.481 -2.634 -10.064 1.00 98.31 88 TRP A C 1
ATOM 643 O O . TRP A 1 88 ? 0.621 -1.424 -9.923 1.00 98.31 88 TRP A O 1
ATOM 653 N N . VAL A 1 89 ? 1.448 -3.391 -10.588 1.00 98.06 89 VAL A N 1
ATOM 654 C CA . VAL A 1 89 ? 2.735 -2.816 -11.019 1.00 98.06 89 VAL A CA 1
ATOM 655 C C . VAL A 1 89 ? 2.530 -1.811 -12.158 1.00 98.06 89 VAL A C 1
ATOM 657 O O . VAL A 1 89 ? 1.932 -2.129 -13.190 1.00 98.06 89 VAL A O 1
ATOM 660 N N . GLN A 1 90 ? 3.069 -0.605 -11.987 1.00 98.06 90 GLN A N 1
ATOM 661 C CA . GLN A 1 90 ? 2.967 0.472 -12.965 1.00 98.06 90 GLN A CA 1
ATOM 662 C C . GLN A 1 90 ? 4.026 0.321 -14.071 1.00 98.06 90 GLN A C 1
ATOM 664 O O . GLN A 1 90 ? 5.174 0.746 -13.935 1.00 98.06 90 GLN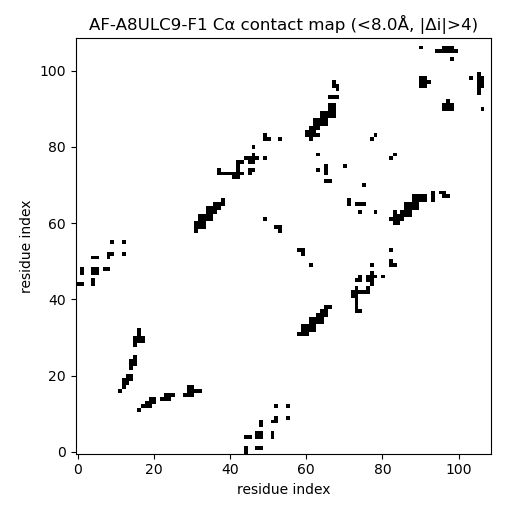 A O 1
ATOM 669 N N . PHE A 1 91 ? 3.640 -0.267 -15.205 1.00 96.75 91 PHE A N 1
ATOM 670 C CA . PHE A 1 91 ? 4.508 -0.466 -16.379 1.00 96.75 91 PHE A CA 1
ATOM 671 C C . PHE A 1 91 ? 4.567 0.752 -17.320 1.00 96.75 91 PHE A C 1
ATOM 673 O O . PHE A 1 91 ? 4.504 0.633 -18.549 1.00 96.75 91 PHE A O 1
ATOM 680 N N . TYR A 1 92 ? 4.673 1.944 -16.738 1.00 96.00 92 TYR A N 1
ATOM 681 C CA . TYR A 1 92 ? 4.766 3.222 -17.441 1.00 96.00 92 TYR A CA 1
ATOM 682 C C . TYR A 1 92 ? 5.662 4.208 -16.672 1.00 96.00 92 TYR A C 1
ATOM 684 O O . TYR A 1 92 ? 6.052 3.958 -15.533 1.00 96.00 92 TYR A O 1
ATOM 692 N N . ASN A 1 93 ? 6.035 5.316 -17.322 1.00 96.31 93 ASN A N 1
ATOM 693 C CA . ASN A 1 93 ? 6.885 6.395 -16.784 1.00 96.31 93 ASN A CA 1
ATOM 694 C C . ASN A 1 93 ? 8.294 5.985 -16.304 1.00 96.31 93 ASN A C 1
ATOM 696 O O . ASN A 1 93 ? 9.004 6.794 -15.711 1.00 96.31 93 ASN A O 1
ATOM 700 N N . ASN A 1 94 ? 8.733 4.769 -16.616 1.00 95.94 94 ASN A N 1
ATOM 701 C CA . ASN A 1 94 ? 10.015 4.205 -16.219 1.00 95.94 94 ASN A CA 1
ATOM 702 C C . ASN A 1 94 ? 10.683 3.526 -17.425 1.00 95.94 94 ASN A C 1
ATOM 704 O O . ASN A 1 94 ? 10.443 2.344 -17.671 1.00 95.94 94 ASN A O 1
ATOM 708 N N . PRO A 1 95 ? 11.549 4.232 -18.183 1.00 94.25 95 PRO A N 1
ATOM 709 C CA . PRO A 1 95 ? 12.188 3.699 -19.389 1.00 94.25 95 PRO A CA 1
ATOM 710 C C . PRO A 1 95 ? 12.813 2.297 -19.268 1.00 94.25 95 PRO A C 1
ATOM 712 O O . PRO A 1 95 ? 12.701 1.542 -20.232 1.00 94.25 95 PRO A O 1
ATOM 715 N N . PRO A 1 96 ? 13.432 1.906 -18.133 1.00 93.94 96 PRO A N 1
ATOM 716 C CA . PRO A 1 96 ? 14.011 0.571 -17.992 1.00 93.94 96 PRO A CA 1
ATOM 717 C C . PRO A 1 96 ? 12.989 -0.569 -18.051 1.00 93.94 96 PRO A C 1
ATOM 719 O O . PRO A 1 96 ? 13.350 -1.649 -18.501 1.00 93.94 96 PRO A O 1
ATOM 722 N N . CYS A 1 97 ? 11.744 -0.334 -17.625 1.00 95.62 97 CYS A N 1
ATOM 723 C CA . CYS A 1 97 ? 10.751 -1.387 -17.398 1.00 95.62 97 CYS A CA 1
ATOM 724 C C . CYS A 1 97 ? 9.325 -1.033 -17.857 1.00 95.62 97 CYS A C 1
ATOM 726 O O . CYS A 1 97 ? 8.350 -1.619 -17.400 1.00 95.62 97 CYS A O 1
ATOM 728 N N . GLN A 1 98 ? 9.171 -0.062 -18.759 1.00 95.25 98 GLN A N 1
ATOM 729 C CA . GLN A 1 98 ? 7.871 0.350 -19.297 1.00 95.25 98 GLN A CA 1
ATOM 730 C C . GLN A 1 98 ? 7.573 -0.271 -20.663 1.00 95.25 98 GLN A C 1
ATOM 732 O O . GLN A 1 98 ? 8.476 -0.600 -21.435 1.00 95.25 98 GLN A O 1
ATOM 737 N N . TYR A 1 99 ? 6.292 -0.308 -21.025 1.00 93.56 99 TYR A N 1
ATOM 738 C CA . TYR A 1 99 ? 5.902 -0.558 -22.410 1.00 93.56 99 TYR A CA 1
ATOM 739 C C . TYR A 1 99 ? 6.413 0.559 -23.335 1.00 93.56 99 TYR A C 1
ATOM 741 O O . TYR A 1 99 ? 6.303 1.747 -23.027 1.00 93.56 99 TYR A O 1
ATOM 749 N N . SER A 1 100 ? 6.919 0.179 -24.508 1.00 91.38 100 SER A N 1
ATOM 750 C CA . SER A 1 100 ? 7.241 1.099 -25.601 1.00 91.38 100 SER A CA 1
ATOM 751 C C . SER A 1 100 ? 6.439 0.717 -26.843 1.00 91.38 100 SER A C 1
ATOM 753 O O . SER A 1 100 ? 6.148 -0.454 -27.057 1.00 91.38 100 SER A O 1
ATOM 755 N N . THR A 1 101 ? 6.067 1.683 -27.686 1.00 92.44 101 THR A N 1
ATOM 756 C CA . THR A 1 101 ? 5.209 1.438 -28.860 1.00 92.44 101 THR A CA 1
ATOM 757 C C . THR A 1 101 ? 5.739 0.299 -29.735 1.00 92.44 101 THR A C 1
ATOM 759 O O . THR A 1 101 ? 6.761 0.445 -30.402 1.00 92.44 101 THR A O 1
ATOM 762 N N . GLY A 1 102 ? 5.028 -0.834 -29.739 1.00 90.88 102 GLY A N 1
ATOM 763 C CA . GLY A 1 102 ? 5.396 -2.028 -30.504 1.00 90.88 102 GLY A CA 1
ATOM 764 C C . GLY A 1 102 ? 6.601 -2.805 -29.959 1.00 90.88 102 GLY A C 1
ATOM 765 O O . GLY A 1 102 ? 7.120 -3.66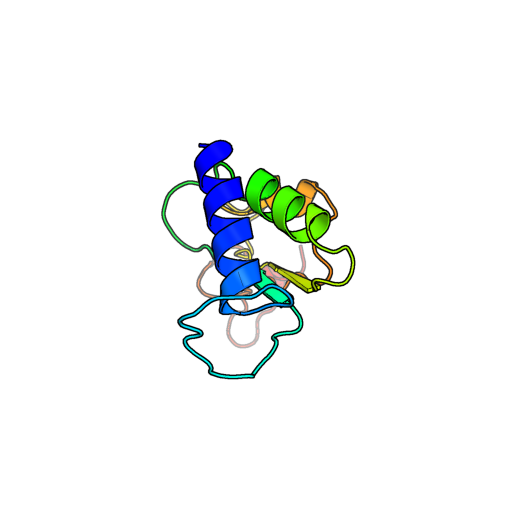6 -30.663 1.00 90.88 102 GLY A O 1
ATOM 766 N N . ASN A 1 103 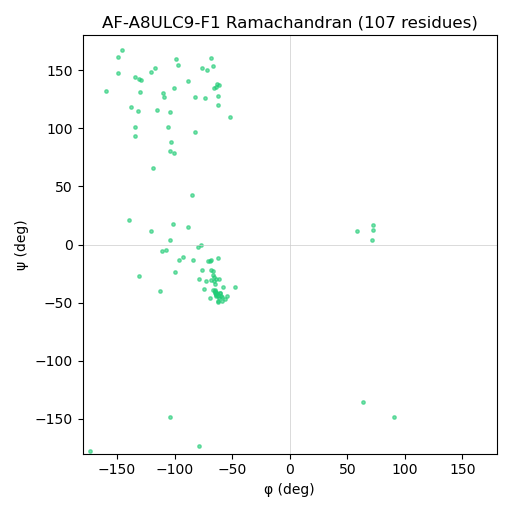? 7.062 -2.517 -28.739 1.00 89.12 103 ASN A N 1
ATOM 767 C CA . ASN A 1 103 ? 8.230 -3.140 -28.126 1.00 89.12 103 ASN A CA 1
ATOM 768 C C . ASN A 1 103 ? 7.968 -3.467 -26.646 1.00 89.12 103 ASN A C 1
ATOM 770 O O . ASN A 1 103 ? 7.746 -2.580 -25.822 1.00 89.12 103 ASN A O 1
ATOM 774 N N . ILE A 1 104 ? 8.034 -4.759 -26.327 1.00 92.44 104 ILE A N 1
ATOM 775 C CA . ILE A 1 104 ? 7.830 -5.295 -24.977 1.00 92.44 104 ILE A CA 1
ATOM 776 C C . ILE A 1 104 ? 9.137 -5.699 -24.287 1.00 92.44 104 ILE A C 1
ATOM 778 O O . ILE A 1 104 ? 9.072 -6.235 -23.193 1.00 92.44 104 ILE A O 1
ATOM 782 N N . ASN A 1 105 ? 10.309 -5.477 -24.891 1.00 92.19 105 ASN A N 1
ATOM 783 C CA . ASN A 1 105 ? 11.584 -6.001 -24.385 1.00 92.19 105 ASN A CA 1
ATOM 784 C C . ASN A 1 105 ? 11.885 -5.539 -22.953 1.00 92.19 105 ASN A C 1
ATOM 786 O O . ASN A 1 105 ? 12.390 -6.318 -22.161 1.00 92.19 105 ASN A O 1
ATOM 790 N N . SER A 1 106 ? 11.522 -4.301 -22.611 1.00 89.25 106 SER A N 1
ATOM 791 C CA . SER A 1 106 ? 11.661 -3.761 -21.254 1.00 89.25 106 SER A CA 1
ATOM 792 C C . SER A 1 106 ? 10.714 -4.407 -20.230 1.00 89.25 106 SER A C 1
ATOM 794 O O . SER A 1 106 ? 10.893 -4.213 -19.040 1.00 89.25 106 SER A O 1
ATOM 796 N N . LEU A 1 107 ? 9.691 -5.153 -20.658 1.00 88.56 107 LEU A N 1
ATOM 797 C CA . LEU A 1 107 ? 8.725 -5.813 -19.769 1.00 88.56 107 LEU A CA 1
ATOM 798 C C . LEU A 1 107 ? 9.060 -7.281 -19.477 1.00 88.56 107 LEU A C 1
ATOM 800 O O . LEU A 1 107 ? 8.402 -7.879 -18.630 1.00 88.56 107 LEU A O 1
ATOM 804 N N . VAL A 1 108 ? 9.977 -7.892 -20.234 1.00 82.12 108 VAL A N 1
ATOM 805 C CA . VAL A 1 108 ? 10.071 -9.360 -20.345 1.00 82.12 108 VAL A CA 1
ATOM 806 C C . VAL A 1 108 ? 11.403 -9.968 -19.915 1.00 82.12 108 VAL A C 1
ATOM 808 O O . VAL A 1 108 ? 11.567 -11.143 -20.211 1.00 82.12 108 VAL A O 1
ATOM 811 N N . ASP A 1 109 ? 12.291 -9.207 -19.261 1.00 61.44 109 ASP A N 1
ATOM 812 C CA . ASP A 1 109 ? 13.617 -9.630 -18.743 1.00 61.44 109 ASP A CA 1
ATOM 813 C C . ASP A 1 109 ? 14.099 -11.049 -19.130 1.00 61.44 109 ASP A C 1
ATOM 815 O O . ASP A 1 109 ? 13.627 -12.053 -18.541 1.00 61.44 109 ASP A O 1
#

Radius of gyration: 16.08 Å; Cα contacts (8 Å, |Δi|>4): 170; chains: 1; bounding box: 37×23×46 Å

Foldseek 3Di:
DLVVLLVVLVVCCCQAAVRHDPHRPVPPHHDQADEAEDDDDAQPNLLSNLVNNCVVPVRHAYEYEFEPDPPGRRCNNNVVVVSHPYYRYDQDPDVQQHDDVVDRPSPPD

Sequence (109 aa):
SADDATQVATFLWNNFLGGQSSSRPLGDAILDGIDFDIEAGGGSHWDELAKALKGLSSQVILAAAPQCPIPDAHLDSAIKTGLFDHVWVQFYNNPPCQYSTGNINSLVD

Solvent-accessible surface area (backbone atoms only — not comparable to full-atom values): 6260 Å² total; per-residue (Å²): 99,65,67,54,20,42,51,50,28,52,49,48,32,22,34,39,29,93,48,73,57,100,68,35,91,69,53,91,56,63,52,67,54,51,73,47,74,62,89,73,88,74,39,73,46,50,36,48,26,52,52,38,40,43,69,76,36,80,75,52,41,29,32,34,40,39,56,53,59,83,77,32,80,34,45,43,66,29,57,73,67,71,71,55,78,41,76,52,66,36,50,55,101,38,85,79,34,16,72,45,97,96,40,57,72,41,67,64,124